Protein AF-A0A0J6VLY2-F1 (afdb_monomer_lite)

InterPro domains:
  IPR009057 Homedomain-like superfamily [SSF46689] (9-61)
  IPR018060 AraC-like, DNA binding HTH domain [PF12833] (1-61)
  IPR018060 AraC-like, DNA binding HTH domain [PS01124] (1-61)
  IPR018060 AraC-like, DNA binding HTH domain [SM00342] (1-59)
  IPR018062 HTH domain AraC-type, conserved site [PS00041] (10-55)
  IPR020449 Transcription regulator HTH, AraC- type, HTH domain [PR00032] (28-43)
  IPR020449 Transcription regulator HTH, AraC- type, HTH domain [PR00032] (43-59)
  IPR053142 Pyochelin receptor regulatory protein [PTHR47893] (7-61)

Structure (mmCIF, N/CA/C/O backbone):
data_AF-A0A0J6VLY2-F1
#
_entry.id   AF-A0A0J6VLY2-F1
#
loop_
_atom_site.group_PDB
_atom_site.id
_atom_site.type_symbol
_atom_site.label_atom_id
_atom_site.label_alt_id
_atom_site.label_comp_id
_atom_site.label_asym_id
_atom_site.label_entity_id
_atom_site.label_seq_id
_atom_site.pdbx_PDB_ins_code
_atom_site.Cartn_x
_atom_site.Cartn_y
_atom_site.Cartn_z
_atom_site.occupancy
_atom_site.B_iso_or_equiv
_atom_site.auth_seq_id
_atom_site.auth_comp_id
_atom_site.auth_asym_id
_atom_site.auth_atom_id
_atom_site.pdbx_PDB_model_num
ATOM 1 N N . THR A 1 1 ? 6.357 4.348 -19.065 1.00 84.69 1 THR A N 1
ATOM 2 C CA . THR A 1 1 ? 6.446 3.017 -19.712 1.00 84.69 1 THR A CA 1
ATOM 3 C C . THR A 1 1 ? 5.197 2.207 -19.384 1.00 84.69 1 THR A C 1
ATOM 5 O O . THR A 1 1 ? 4.557 2.520 -18.381 1.00 84.69 1 THR A O 1
ATOM 8 N N . PRO A 1 2 ? 4.834 1.179 -20.173 1.00 88.75 2 PRO A N 1
ATOM 9 C CA . PRO A 1 2 ? 3.649 0.348 -19.913 1.00 88.75 2 PRO A CA 1
ATOM 10 C C . PRO A 1 2 ? 3.613 -0.258 -18.499 1.00 88.75 2 PRO A C 1
ATOM 12 O O . PRO A 1 2 ? 2.568 -0.287 -17.853 1.00 88.75 2 PRO A O 1
ATOM 15 N N . LEU A 1 3 ? 4.774 -0.653 -17.965 1.00 92.00 3 LEU A N 1
ATOM 16 C CA . LEU A 1 3 ? 4.898 -1.180 -16.604 1.00 92.00 3 LEU A CA 1
ATOM 17 C C . LEU A 1 3 ? 4.525 -0.147 -15.528 1.00 92.00 3 LEU A C 1
ATOM 19 O O . LEU A 1 3 ? 3.835 -0.484 -14.569 1.00 92.00 3 LEU A O 1
ATOM 23 N N . ALA A 1 4 ? 4.939 1.112 -15.695 1.00 91.25 4 ALA A N 1
ATOM 24 C CA . ALA A 1 4 ? 4.607 2.179 -14.752 1.00 91.25 4 ALA A CA 1
ATOM 25 C C . ALA A 1 4 ? 3.090 2.414 -14.676 1.00 91.25 4 ALA A C 1
ATOM 27 O O . ALA A 1 4 ? 2.552 2.567 -13.584 1.00 91.25 4 ALA A O 1
ATOM 28 N N . PHE A 1 5 ? 2.393 2.343 -15.815 1.00 94.25 5 PHE A N 1
ATOM 29 C CA . PHE A 1 5 ? 0.934 2.460 -15.865 1.00 94.25 5 PHE A CA 1
ATOM 30 C C . PHE A 1 5 ? 0.233 1.319 -15.112 1.00 94.25 5 PHE A C 1
ATOM 32 O O . PHE A 1 5 ? -0.693 1.558 -14.338 1.00 94.25 5 PHE A O 1
ATOM 39 N N . ILE A 1 6 ? 0.698 0.075 -15.279 1.00 96.06 6 ILE A N 1
ATOM 40 C CA . ILE A 1 6 ? 0.159 -1.083 -14.547 1.00 96.06 6 ILE A CA 1
ATOM 41 C C . ILE A 1 6 ? 0.393 -0.929 -13.038 1.00 96.06 6 ILE A C 1
ATOM 43 O O . ILE A 1 6 ? -0.516 -1.177 -12.245 1.00 96.06 6 ILE A O 1
ATOM 47 N N . ILE A 1 7 ? 1.596 -0.507 -12.636 1.00 95.50 7 ILE A N 1
ATOM 48 C CA . ILE A 1 7 ? 1.934 -0.269 -11.227 1.00 95.50 7 ILE A CA 1
ATOM 49 C C . ILE A 1 7 ? 1.048 0.831 -10.640 1.00 95.50 7 ILE A C 1
ATOM 51 O O . ILE A 1 7 ? 0.546 0.671 -9.529 1.00 95.50 7 ILE A O 1
ATOM 55 N N . GLU A 1 8 ? 0.809 1.914 -11.378 1.00 95.81 8 GLU A N 1
ATOM 56 C CA . GLU A 1 8 ? -0.058 2.998 -10.923 1.00 95.81 8 GLU A CA 1
ATOM 57 C C . GLU A 1 8 ? -1.510 2.538 -10.757 1.00 95.81 8 GLU A C 1
ATOM 59 O O . GLU A 1 8 ? -2.120 2.787 -9.717 1.00 95.81 8 GLU A O 1
ATOM 64 N N . ARG A 1 9 ? -2.047 1.779 -11.720 1.00 97.62 9 ARG A N 1
ATOM 65 C CA . ARG A 1 9 ? -3.381 1.173 -11.597 1.00 97.62 9 ARG A CA 1
ATOM 66 C C . ARG A 1 9 ? -3.486 0.258 -10.375 1.00 97.62 9 ARG A C 1
ATOM 68 O O . ARG A 1 9 ? -4.482 0.314 -9.658 1.00 97.62 9 ARG A O 1
ATOM 75 N N . ARG A 1 10 ? -2.465 -0.560 -10.110 1.00 97.94 10 ARG A N 1
ATOM 76 C CA . ARG A 1 10 ? -2.407 -1.419 -8.913 1.00 97.94 10 ARG A CA 1
ATOM 77 C C . ARG A 1 10 ? -2.351 -0.591 -7.628 1.00 97.94 10 ARG A C 1
ATOM 79 O O . ARG A 1 10 ? -3.073 -0.903 -6.691 1.00 97.94 10 ARG A O 1
ATOM 86 N N . MET A 1 11 ? -1.570 0.490 -7.596 1.00 97.94 11 MET A N 1
ATOM 87 C CA . MET A 1 11 ? -1.521 1.420 -6.457 1.00 97.94 11 MET A CA 1
ATOM 88 C C . MET A 1 11 ? -2.879 2.064 -6.168 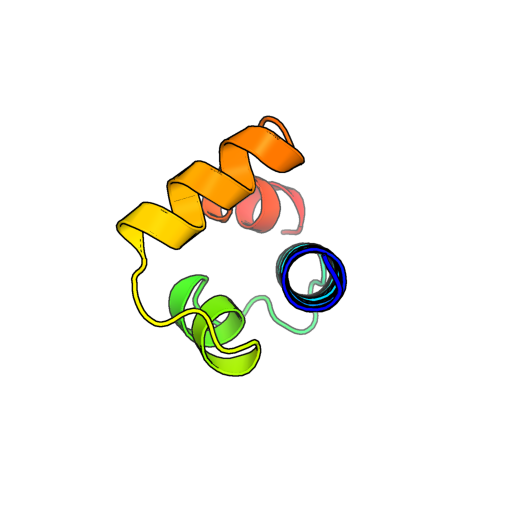1.00 97.94 11 MET A C 1
ATOM 90 O O . MET A 1 11 ? -3.297 2.116 -5.015 1.00 97.94 11 MET A O 1
ATOM 94 N N . GLN A 1 12 ? -3.594 2.507 -7.205 1.00 98.06 12 GLN A N 1
ATOM 95 C CA . GLN A 1 12 ? -4.943 3.067 -7.061 1.00 98.06 12 GLN A CA 1
ATOM 96 C C . GLN A 1 12 ? -5.922 2.048 -6.470 1.00 98.06 12 GLN A C 1
ATOM 98 O O . GLN A 1 12 ? -6.726 2.391 -5.607 1.00 98.06 12 GLN A O 1
ATOM 103 N N . ARG A 1 13 ? -5.840 0.785 -6.903 1.00 98.25 13 ARG A N 1
ATOM 104 C CA . ARG A 1 13 ? -6.684 -0.288 -6.371 1.00 98.25 13 ARG A CA 1
ATOM 105 C C . ARG A 1 13 ? -6.363 -0.630 -4.918 1.00 98.25 13 ARG A C 1
ATOM 107 O O . ARG A 1 13 ? -7.288 -0.809 -4.138 1.00 98.25 13 ARG A O 1
ATOM 114 N N . VAL A 1 14 ? -5.083 -0.646 -4.541 1.00 98.31 14 VAL A N 1
ATOM 115 C CA . VAL A 1 14 ? -4.683 -0.797 -3.135 1.00 98.31 14 VAL A CA 1
ATOM 116 C C . VAL A 1 14 ? -5.267 0.328 -2.284 1.00 98.31 14 VAL A C 1
ATOM 118 O O . VAL A 1 14 ? -5.845 0.048 -1.243 1.00 98.31 14 VAL A O 1
ATOM 121 N N . HIS A 1 15 ? -5.159 1.584 -2.725 1.00 98.25 15 HIS A N 1
ATOM 122 C CA . HIS A 1 15 ? -5.719 2.721 -1.992 1.00 98.25 15 HIS A CA 1
ATOM 123 C C . HIS A 1 15 ? -7.233 2.581 -1.781 1.00 98.25 15 HIS A C 1
ATOM 125 O O . HIS A 1 15 ? -7.709 2.744 -0.662 1.00 98.25 15 HIS A O 1
ATOM 131 N N . ALA A 1 16 ? -7.974 2.207 -2.830 1.00 98.00 16 ALA A N 1
ATOM 132 C CA . ALA A 1 16 ? -9.414 1.975 -2.738 1.00 98.00 16 ALA A CA 1
ATOM 133 C C . ALA A 1 16 ? -9.768 0.836 -1.764 1.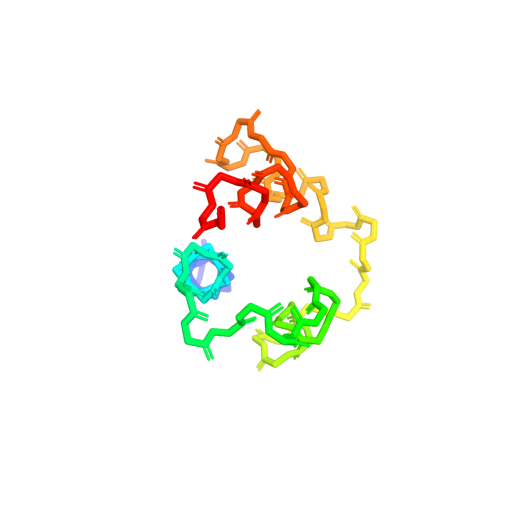00 98.00 16 ALA A C 1
ATOM 135 O O . ALA A 1 16 ? -10.636 1.008 -0.914 1.00 98.00 16 ALA A O 1
ATOM 136 N N . ASP A 1 17 ? -9.067 -0.300 -1.834 1.00 97.75 17 ASP A N 1
ATOM 137 C CA . ASP A 1 17 ? -9.294 -1.431 -0.925 1.00 97.75 17 ASP A CA 1
ATO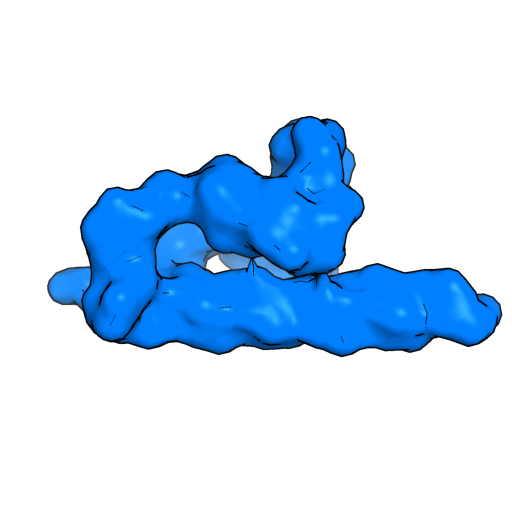M 138 C C . ASP A 1 17 ? -8.966 -1.058 0.538 1.00 97.75 17 ASP A C 1
ATOM 140 O O . ASP A 1 17 ? -9.665 -1.483 1.460 1.00 97.75 17 ASP A O 1
ATOM 144 N N . LEU A 1 18 ? -7.924 -0.248 0.768 1.00 97.56 18 LEU A N 1
ATOM 145 C CA . LEU A 1 18 ? -7.553 0.243 2.101 1.00 97.56 18 LEU A CA 1
ATOM 146 C C . LEU A 1 18 ? -8.555 1.258 2.664 1.00 97.56 18 LEU A C 1
ATOM 148 O O . LEU A 1 18 ? -8.763 1.283 3.876 1.00 97.56 18 LEU A O 1
ATOM 152 N N . ALA A 1 19 ? -9.165 2.062 1.794 1.00 97.12 19 ALA A N 1
ATOM 153 C CA . ALA A 1 19 ? -10.174 3.052 2.154 1.00 97.12 19 ALA A CA 1
ATOM 154 C C . ALA A 1 19 ? -11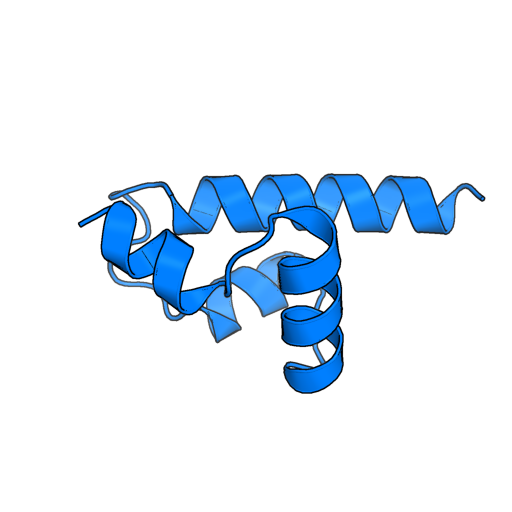.5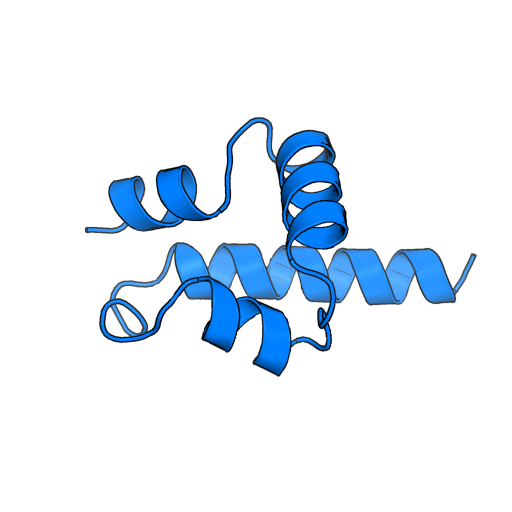86 2.455 2.335 1.00 97.12 19 ALA A C 1
ATOM 156 O O . ALA A 1 19 ? -12.493 3.152 2.778 1.00 97.12 19 ALA A O 1
ATOM 157 N N . SER A 1 20 ? -11.786 1.183 1.976 1.00 96.06 20 SER A N 1
ATOM 158 C CA . SER A 1 20 ? -13.087 0.517 2.051 1.00 96.06 20 SER A CA 1
ATOM 159 C C . SER A 1 20 ? -13.295 -0.185 3.402 1.00 96.06 20 SER A C 1
ATOM 161 O O . SER A 1 20 ? -12.476 -1.051 3.745 1.00 96.06 20 SER A O 1
ATOM 163 N N . PRO A 1 21 ? -14.403 0.086 4.123 1.00 92.94 21 PRO A N 1
ATOM 164 C CA . PRO A 1 21 ? -14.780 -0.639 5.341 1.00 92.94 21 PRO A CA 1
ATOM 165 C C . PRO A 1 21 ? -14.935 -2.150 5.123 1.00 92.94 21 PRO A C 1
ATOM 167 O O . PRO A 1 21 ? -14.587 -2.936 5.999 1.00 92.94 21 PRO A O 1
ATOM 170 N N . ASP A 1 22 ? -15.347 -2.568 3.922 1.00 92.62 22 ASP A N 1
ATOM 171 C CA . ASP A 1 22 ? -15.499 -3.984 3.541 1.00 92.62 22 ASP A CA 1
ATOM 172 C C . ASP A 1 22 ? -14.205 -4.807 3.636 1.00 92.62 22 ASP A C 1
ATOM 174 O O . ASP A 1 22 ? -14.247 -6.032 3.602 1.00 92.62 22 ASP A O 1
ATOM 178 N N . ASN A 1 23 ? -13.043 -4.148 3.706 1.00 93.81 23 ASN A N 1
ATOM 179 C CA . ASN A 1 23 ? -11.750 -4.808 3.877 1.00 93.81 23 ASN A CA 1
ATOM 180 C C . ASN A 1 23 ? -11.111 -4.480 5.234 1.00 93.81 23 ASN A C 1
ATOM 182 O O . ASN A 1 23 ? -9.892 -4.618 5.358 1.00 93.81 23 ASN A O 1
ATOM 186 N N . ALA A 1 24 ? -11.861 -3.981 6.220 1.00 91.00 24 ALA A N 1
ATOM 187 C CA . ALA A 1 24 ? -11.316 -3.572 7.518 1.00 91.00 24 ALA A CA 1
ATOM 188 C C . ALA A 1 24 ? -10.641 -4.729 8.283 1.00 91.00 24 ALA A C 1
ATOM 190 O O . ALA A 1 24 ? -9.685 -4.504 9.022 1.00 91.00 24 ALA A O 1
ATOM 191 N N . ASP A 1 25 ? -11.084 -5.965 8.049 1.00 94.06 25 ASP A N 1
ATOM 192 C CA . ASP A 1 25 ? -10.514 -7.208 8.578 1.00 94.06 25 ASP A CA 1
ATOM 193 C C . ASP A 1 25 ? -9.161 -7.580 7.940 1.00 94.06 25 ASP A C 1
ATOM 195 O O . ASP A 1 25 ? -8.392 -8.363 8.501 1.00 94.06 25 ASP A O 1
ATOM 199 N N . ARG A 1 26 ? -8.832 -7.009 6.774 1.00 95.56 26 ARG A N 1
ATOM 200 C CA . ARG A 1 26 ? -7.611 -7.334 6.026 1.00 95.56 26 ARG A CA 1
ATOM 201 C C . ARG A 1 26 ? -6.449 -6.431 6.396 1.00 95.56 26 ARG A C 1
ATOM 203 O O . ARG A 1 26 ? -6.529 -5.196 6.320 1.00 95.56 26 ARG A O 1
ATOM 210 N N . SER A 1 27 ? -5.306 -7.060 6.662 1.00 96.69 27 SER A N 1
ATOM 211 C CA . SER A 1 27 ? -4.060 -6.340 6.894 1.00 96.69 27 SER A CA 1
ATOM 212 C C . SER A 1 27 ? -3.631 -5.554 5.650 1.00 96.69 27 SER A C 1
ATOM 214 O O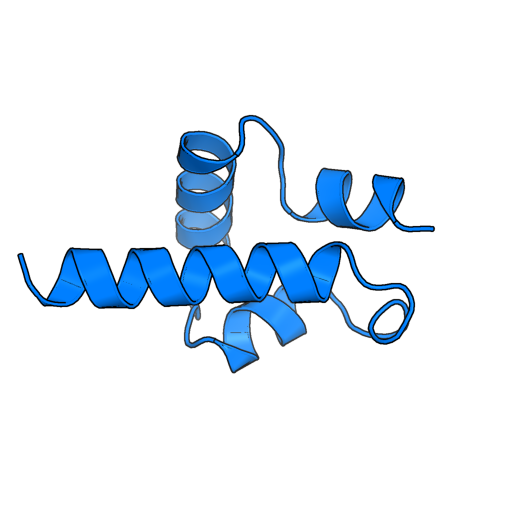 . SER A 1 27 ? -3.868 -5.954 4.507 1.00 96.69 27 SER A O 1
ATOM 216 N N . VAL A 1 28 ? -2.932 -4.438 5.868 1.00 97.25 28 VAL A N 1
ATOM 217 C CA . VAL A 1 28 ? -2.328 -3.638 4.789 1.00 97.25 28 VAL A CA 1
ATOM 218 C C . VAL A 1 28 ? -1.456 -4.502 3.872 1.00 97.25 28 VAL A C 1
ATOM 220 O O . VAL A 1 28 ? -1.470 -4.331 2.652 1.00 97.25 28 VAL A O 1
ATOM 223 N N . ALA A 1 29 ? -0.703 -5.438 4.457 1.00 97.56 29 ALA A N 1
ATOM 224 C CA . ALA A 1 29 ? 0.204 -6.301 3.717 1.00 97.56 29 ALA A CA 1
ATOM 225 C C . ALA A 1 29 ? -0.553 -7.277 2.804 1.00 97.56 29 ALA A C 1
ATOM 227 O O . ALA A 1 29 ? -0.122 -7.508 1.677 1.00 97.56 29 ALA A O 1
ATOM 228 N N . ASP A 1 30 ? -1.696 -7.805 3.242 1.00 97.88 30 ASP A N 1
ATOM 229 C CA . ASP A 1 30 ? -2.499 -8.726 2.430 1.00 97.88 30 ASP A CA 1
ATOM 230 C C . ASP A 1 30 ? -3.169 -8.010 1.260 1.00 97.88 30 ASP A C 1
ATOM 232 O O . ASP A 1 30 ? -3.153 -8.517 0.135 1.00 97.88 30 ASP A O 1
ATOM 236 N N . VAL A 1 31 ? -3.664 -6.787 1.482 1.00 97.81 31 VAL A N 1
ATOM 237 C CA . VAL A 1 31 ? -4.175 -5.939 0.397 1.00 97.81 31 VAL A CA 1
ATOM 238 C C . VAL A 1 31 ? -3.067 -5.641 -0.619 1.00 97.81 31 VAL A C 1
ATOM 240 O O . VAL A 1 31 ? -3.266 -5.819 -1.819 1.00 97.81 31 VAL A O 1
ATOM 243 N N . ALA A 1 32 ? -1.872 -5.253 -0.166 1.00 98.00 32 ALA A N 1
ATOM 244 C CA . ALA A 1 32 ? -0.743 -4.980 -1.055 1.00 98.00 32 ALA A CA 1
ATOM 245 C C . ALA A 1 32 ? -0.321 -6.222 -1.869 1.00 98.00 32 ALA A C 1
ATOM 247 O O . ALA A 1 32 ? -0.146 -6.136 -3.091 1.00 98.00 32 ALA A O 1
ATOM 248 N N . ARG A 1 33 ? -0.224 -7.392 -1.222 1.00 98.12 33 ARG A N 1
ATOM 249 C CA . ARG A 1 33 ? 0.128 -8.665 -1.876 1.00 98.12 33 ARG A CA 1
ATOM 250 C C . ARG A 1 33 ? -0.895 -9.084 -2.924 1.00 98.12 33 ARG A C 1
ATOM 252 O O . ARG A 1 33 ? -0.492 -9.508 -4.004 1.00 98.12 33 ARG A O 1
ATOM 259 N N . ARG A 1 34 ? -2.195 -8.905 -2.657 1.00 97.31 34 ARG A N 1
ATOM 260 C CA . ARG A 1 34 ? -3.280 -9.191 -3.617 1.00 97.31 34 ARG A CA 1
ATOM 261 C C . ARG A 1 34 ? -3.094 -8.451 -4.944 1.00 97.31 34 ARG A C 1
ATOM 263 O O . ARG A 1 34 ? -3.398 -8.994 -6.001 1.00 97.31 34 ARG A O 1
ATOM 270 N N . TRP A 1 35 ? -2.560 -7.232 -4.894 1.00 98.00 35 TRP A N 1
ATOM 271 C CA . TRP A 1 35 ? -2.283 -6.407 -6.073 1.00 98.00 35 TRP A CA 1
ATOM 272 C C . TRP A 1 35 ? -0.862 -6.584 -6.634 1.00 98.00 35 TRP A C 1
ATOM 274 O O . TRP A 1 35 ? -0.476 -5.895 -7.580 1.00 98.00 35 TRP A O 1
ATOM 284 N N . GLY A 1 36 ? -0.091 -7.538 -6.107 1.00 97.12 36 GLY A N 1
ATOM 285 C CA . GLY A 1 36 ? 1.225 -7.921 -6.619 1.00 97.12 36 GLY A CA 1
ATOM 286 C C . GLY A 1 36 ? 2.401 -7.140 -6.032 1.00 97.12 36 GLY A C 1
ATOM 287 O O . GLY A 1 36 ? 3.486 -7.171 -6.610 1.00 97.12 36 GLY A O 1
ATOM 288 N N . PHE A 1 37 ? 2.220 -6.441 -4.909 1.00 97.62 37 PHE A N 1
ATOM 289 C CA . PHE A 1 37 ? 3.325 -5.824 -4.174 1.00 97.62 37 PHE A CA 1
ATOM 290 C C . PHE A 1 37 ? 3.838 -6.790 -3.105 1.00 97.62 37 PHE A C 1
ATOM 292 O O . PHE A 1 37 ? 3.157 -7.056 -2.121 1.00 97.62 37 PHE A O 1
ATOM 299 N N . VAL A 1 38 ? 5.048 -7.317 -3.295 1.00 96.50 38 VAL A N 1
ATOM 300 C CA . VAL A 1 38 ? 5.652 -8.306 -2.382 1.00 96.50 38 VAL A CA 1
ATOM 301 C C . VAL A 1 38 ? 6.656 -7.684 -1.405 1.00 96.50 38 VAL A C 1
ATOM 303 O O . VAL A 1 38 ? 6.764 -8.125 -0.264 1.00 96.50 38 VAL A O 1
ATOM 306 N N . HIS A 1 39 ? 7.341 -6.609 -1.807 1.00 97.12 39 HIS A N 1
ATOM 307 C CA . HIS A 1 39 ? 8.324 -5.907 -0.979 1.00 97.12 39 HIS A CA 1
ATOM 308 C C . HIS A 1 39 ? 7.679 -4.725 -0.248 1.00 97.12 39 HIS A C 1
ATOM 310 O O . HIS A 1 39 ? 7.492 -3.652 -0.821 1.00 97.12 39 HIS A O 1
ATOM 316 N N . MET A 1 40 ? 7.350 -4.911 1.034 1.00 96.69 40 MET A N 1
ATOM 317 C CA . MET A 1 40 ? 6.572 -3.933 1.811 1.00 96.69 40 MET A CA 1
ATOM 318 C C . MET A 1 40 ? 7.270 -2.578 1.994 1.00 96.69 40 MET A C 1
ATOM 320 O O . MET A 1 40 ? 6.599 -1.550 1.989 1.00 96.69 40 MET A O 1
ATOM 324 N N . GLY A 1 41 ? 8.603 -2.552 2.108 1.00 96.62 41 GLY A N 1
ATOM 325 C CA . GLY A 1 41 ? 9.361 -1.299 2.228 1.00 96.62 41 GLY A CA 1
ATOM 326 C C . GLY A 1 41 ? 9.275 -0.426 0.970 1.00 96.62 41 GLY A C 1
ATOM 327 O O . GLY A 1 41 ? 8.946 0.757 1.056 1.00 96.62 41 GLY A O 1
ATOM 328 N N . ASP A 1 42 ? 9.502 -1.020 -0.208 1.00 96.75 42 ASP A N 1
ATOM 329 C CA . ASP A 1 42 ? 9.364 -0.335 -1.503 1.00 96.75 42 ASP A CA 1
ATOM 330 C C . ASP A 1 42 ? 7.907 0.079 -1.757 1.00 96.75 42 ASP A C 1
ATOM 332 O O . ASP A 1 42 ? 7.642 1.223 -2.127 1.00 96.75 42 ASP A O 1
ATOM 336 N N . PHE A 1 43 ? 6.953 -0.808 -1.461 1.00 97.94 43 PHE A N 1
ATOM 337 C CA . PHE A 1 43 ? 5.524 -0.506 -1.528 1.00 97.94 43 PHE A CA 1
ATOM 338 C C . PHE A 1 43 ? 5.156 0.721 -0.686 1.00 97.94 43 PHE A C 1
ATOM 340 O O . PHE A 1 43 ? 4.578 1.666 -1.218 1.00 97.94 43 PHE A O 1
ATOM 347 N N . ALA A 1 44 ? 5.522 0.742 0.599 1.00 97.75 44 ALA A N 1
ATOM 348 C CA . ALA A 1 44 ? 5.192 1.844 1.497 1.00 97.75 44 ALA A CA 1
ATOM 349 C C . ALA A 1 44 ? 5.823 3.167 1.035 1.00 97.75 44 ALA A C 1
ATOM 351 O O . ALA A 1 44 ? 5.171 4.212 1.078 1.00 97.75 44 ALA A O 1
ATOM 352 N N . GLN A 1 45 ? 7.062 3.127 0.531 1.00 98.00 45 GLN A N 1
ATOM 353 C CA . GLN A 1 45 ? 7.725 4.311 -0.011 1.00 98.00 45 GLN A CA 1
ATOM 354 C C . GLN A 1 45 ? 7.010 4.838 -1.264 1.00 98.00 45 GLN A C 1
ATOM 356 O O . GLN A 1 45 ? 6.740 6.037 -1.357 1.00 98.00 45 GLN A O 1
ATOM 361 N N . ARG A 1 46 ? 6.667 3.960 -2.214 1.00 96.94 46 ARG A N 1
ATOM 362 C CA . ARG A 1 46 ? 5.923 4.328 -3.431 1.00 96.94 46 ARG A CA 1
ATOM 363 C C . ARG A 1 46 ? 4.534 4.859 -3.109 1.00 96.94 46 ARG A C 1
ATOM 365 O O . ARG A 1 46 ? 4.128 5.868 -3.679 1.00 96.94 46 ARG A O 1
ATOM 372 N N . TYR A 1 47 ? 3.841 4.215 -2.176 1.00 98.44 47 TYR A N 1
ATOM 373 C CA . TYR A 1 47 ? 2.522 4.629 -1.722 1.00 98.44 47 TYR A CA 1
ATOM 374 C C . TYR A 1 47 ? 2.573 6.044 -1.136 1.00 98.44 47 TYR A C 1
ATOM 376 O O . TYR A 1 47 ? 1.849 6.924 -1.596 1.00 98.44 47 TYR A O 1
ATOM 384 N N . ARG A 1 48 ? 3.508 6.308 -0.212 1.00 98.19 48 ARG A N 1
ATOM 385 C CA . ARG A 1 48 ? 3.683 7.641 0.381 1.00 98.19 48 ARG A CA 1
ATOM 386 C C . ARG A 1 48 ? 4.036 8.701 -0.655 1.00 98.19 48 ARG A C 1
ATOM 388 O O . ARG A 1 48 ? 3.472 9.788 -0.621 1.00 98.19 48 ARG A O 1
ATOM 395 N N . ARG A 1 49 ? 4.922 8.387 -1.603 1.00 97.50 49 ARG A N 1
ATOM 396 C CA . ARG A 1 49 ? 5.246 9.300 -2.713 1.00 97.50 49 ARG A CA 1
ATOM 397 C C . ARG A 1 49 ? 4.021 9.633 -3.571 1.00 97.50 49 ARG A C 1
ATOM 399 O O . ARG A 1 49 ? 3.954 10.731 -4.107 1.00 97.50 49 ARG A O 1
ATOM 406 N N . ARG A 1 50 ? 3.071 8.702 -3.714 1.00 96.50 50 ARG A N 1
ATOM 407 C CA . ARG A 1 50 ? 1.895 8.855 -4.584 1.00 96.50 50 ARG A CA 1
ATOM 408 C C . ARG A 1 50 ? 0.687 9.507 -3.907 1.00 96.50 50 ARG A C 1
ATOM 410 O O . ARG A 1 50 ? -0.054 10.215 -4.589 1.00 96.50 50 ARG A O 1
ATOM 417 N N . PHE A 1 51 ? 0.464 9.222 -2.626 1.00 97.19 51 PHE A N 1
ATOM 418 C CA . PHE A 1 51 ? -0.745 9.610 -1.886 1.00 97.19 51 PHE A CA 1
ATOM 419 C C . PHE A 1 51 ? -0.474 10.577 -0.728 1.00 97.19 51 PHE A C 1
ATOM 421 O O . PHE A 1 51 ? -1.412 11.044 -0.094 1.00 97.19 51 PHE A O 1
ATOM 428 N N . GLY A 1 52 ? 0.790 10.880 -0.423 1.00 98.00 52 GLY A N 1
ATOM 429 C CA . GLY A 1 52 ? 1.174 11.800 0.654 1.00 98.00 52 GLY A CA 1
ATOM 430 C C . GLY A 1 52 ? 1.097 11.205 2.064 1.00 98.00 52 GLY A C 1
ATOM 431 O O . GLY A 1 52 ? 1.745 11.722 2.969 1.00 98.00 52 GLY A O 1
ATOM 432 N N . CYS A 1 53 ? 0.394 10.086 2.245 1.00 97.69 53 CYS A N 1
ATOM 433 C CA . CYS A 1 53 ? 0.274 9.353 3.503 1.00 97.69 53 CYS A CA 1
ATOM 434 C C . CYS A 1 53 ? 0.749 7.902 3.359 1.00 97.69 53 CYS A C 1
ATOM 436 O O . CYS A 1 53 ? 1.010 7.404 2.265 1.00 97.69 53 CYS A O 1
ATOM 438 N N . THR A 1 54 ? 0.903 7.214 4.479 1.00 98.19 54 THR A N 1
ATOM 439 C CA . THR A 1 54 ? 1.214 5.789 4.542 1.00 98.19 54 THR A CA 1
ATOM 440 C C . THR A 1 54 ? -0.047 4.940 4.324 1.00 98.19 54 THR A C 1
ATOM 442 O O . THR A 1 54 ? -1.158 5.377 4.627 1.00 98.19 54 THR A O 1
ATOM 445 N N . PRO A 1 55 ? 0.099 3.685 3.866 1.00 97.44 55 PRO A N 1
ATOM 446 C CA . PRO A 1 55 ? -1.029 2.759 3.736 1.00 97.44 55 PRO A CA 1
ATOM 447 C C . PRO A 1 55 ? -1.814 2.564 5.046 1.00 97.44 55 PRO A C 1
ATOM 449 O O . PRO A 1 55 ? -3.038 2.457 5.040 1.00 97.44 55 PRO A O 1
ATOM 452 N N . THR A 1 56 ? -1.109 2.541 6.182 1.00 97.19 56 THR A N 1
ATOM 453 C CA . THR A 1 56 ? -1.710 2.410 7.516 1.00 97.19 56 THR A CA 1
ATOM 454 C C . THR A 1 56 ? -2.540 3.636 7.886 1.00 97.19 56 THR A C 1
ATOM 456 O O . THR A 1 56 ? -3.601 3.483 8.479 1.00 97.19 56 THR A O 1
ATOM 459 N N . GLU A 1 57 ? -2.093 4.845 7.532 1.00 97.69 57 GLU A N 1
ATOM 460 C CA . GLU A 1 57 ? -2.879 6.068 7.739 1.00 97.69 57 GLU A CA 1
ATOM 461 C C . GLU A 1 57 ? -4.156 6.053 6.901 1.00 97.69 57 GLU A C 1
ATOM 463 O O . GLU A 1 57 ? -5.219 6.318 7.450 1.00 97.69 57 GLU A O 1
ATOM 468 N N . THR A 1 58 ? -4.088 5.649 5.625 1.00 97.44 58 THR A N 1
ATOM 469 C CA . THR A 1 58 ? -5.301 5.465 4.806 1.00 97.44 58 THR A CA 1
ATOM 470 C C . THR A 1 58 ? -6.273 4.487 5.464 1.00 97.44 58 THR A C 1
ATOM 472 O O . THR A 1 58 ? -7.459 4.779 5.558 1.00 97.44 58 THR A O 1
ATOM 475 N N . ARG A 1 59 ? -5.778 3.350 5.974 1.00 95.69 59 ARG A N 1
ATOM 476 C CA . ARG A 1 59 ? -6.629 2.377 6.672 1.00 95.69 59 ARG A CA 1
ATOM 477 C C . ARG A 1 59 ? -7.273 2.970 7.925 1.00 95.69 59 ARG A C 1
ATOM 479 O O . ARG A 1 59 ? -8.449 2.741 8.163 1.00 95.69 59 ARG A O 1
ATOM 486 N N . ARG A 1 60 ? -6.508 3.714 8.725 1.00 94.69 60 ARG A N 1
ATOM 487 C CA . ARG A 1 60 ? -7.004 4.354 9.953 1.00 94.69 60 ARG A CA 1
ATOM 488 C C . ARG A 1 60 ? -8.054 5.431 9.694 1.00 94.69 60 ARG A C 1
ATOM 490 O O . ARG A 1 60 ? -8.805 5.727 10.602 1.00 94.69 60 ARG A O 1
ATOM 497 N N . GLN A 1 61 ? -8.074 6.033 8.507 1.00 91.44 61 GLN A N 1
ATOM 498 C CA . GLN A 1 61 ? -9.073 7.037 8.127 1.00 91.44 61 GLN A CA 1
ATOM 499 C C . GLN A 1 61 ? -10.394 6.421 7.640 1.00 91.44 61 GLN A C 1
ATOM 501 O O . GLN A 1 61 ? -11.384 7.135 7.526 1.00 91.44 61 GLN A O 1
ATOM 506 N N . ALA A 1 62 ? -10.392 5.130 7.298 1.00 84.75 62 ALA A N 1
ATOM 507 C CA . ALA A 1 62 ? -11.546 4.420 6.751 1.00 84.75 62 ALA A CA 1
ATOM 508 C C . ALA A 1 62 ? -12.405 3.704 7.805 1.00 84.75 62 ALA A C 1
ATOM 510 O O . ALA A 1 62 ? -13.494 3.236 7.473 1.00 84.75 62 ALA A O 1
ATOM 511 N N . GLY A 1 63 ? -11.901 3.581 9.035 1.00 67.50 63 GLY A N 1
ATOM 512 C CA . GLY A 1 63 ? -12.633 3.100 10.210 1.00 67.50 63 GLY A CA 1
ATOM 513 C C . GLY A 1 63 ? -12.795 4.217 11.225 1.00 67.50 63 GLY A C 1
ATOM 514 O O . GLY A 1 63 ? -13.720 4.096 12.052 1.00 67.50 63 GLY A O 1
#

Radius of gyration: 10.94 Å; chains: 1; bounding box: 25×21×30 Å

pLDDT: mean 95.62, std 4.63, range [67.5, 98.44]

Organism: NCBI:txid270351

Sequence (63 aa):
TPLAFIIERRMQRVHADLASPDNADRSVADVARRWGFVHMGDFAQRYRRRFGCTPTETRRQAG

Secondary structure (DSSP, 8-state):
-HHHHHHHHHHHHHHHHHH-GGGTTS-HHHHHHHTT---HHHHHHHHHHHHSS-HHHHHHHH-

Foldseek 3Di:
DVVVVLVVVLLVQLLVLLLAPVCLVPDSQRSSVVSPNNPVVVSQVVNCVVPVDGSVVSNVVND